Protein AF-A0A497GJD6-F1 (afdb_monomer_lite)

Structure (mmCIF, N/CA/C/O backbone):
data_AF-A0A497GJD6-F1
#
_entry.id   AF-A0A497GJD6-F1
#
loop_
_atom_site.group_PDB
_atom_site.id
_atom_site.type_symbol
_atom_site.label_atom_id
_atom_site.label_alt_id
_atom_site.label_comp_id
_atom_site.label_asym_id
_atom_site.label_entity_id
_atom_site.label_seq_id
_atom_site.pdbx_PDB_ins_code
_atom_site.Cartn_x
_atom_site.Cartn_y
_atom_site.Cartn_z
_atom_site.occupancy
_atom_site.B_iso_or_equiv
_atom_site.auth_seq_id
_atom_site.auth_comp_id
_atom_site.auth_asym_id
_atom_site.auth_atom_id
_atom_site.pdbx_PDB_model_num
ATOM 1 N N . MET A 1 1 ? 7.654 -11.327 -13.423 1.00 63.28 1 MET A N 1
ATOM 2 C CA . MET A 1 1 ? 6.534 -12.242 -13.104 1.00 63.28 1 MET A CA 1
ATOM 3 C C . MET A 1 1 ? 5.837 -11.671 -11.877 1.00 63.28 1 MET A C 1
ATOM 5 O O . MET A 1 1 ? 6.527 -11.436 -10.899 1.00 63.28 1 MET A O 1
ATOM 9 N N . GLY A 1 2 ? 4.550 -11.322 -11.948 1.00 74.44 2 GLY A N 1
ATOM 10 C CA . GLY A 1 2 ? 3.849 -10.660 -10.838 1.00 74.44 2 GLY A CA 1
ATOM 11 C C . GLY A 1 2 ? 2.984 -11.647 -10.061 1.00 74.44 2 GLY A C 1
ATOM 12 O O . GLY A 1 2 ? 2.176 -12.346 -10.671 1.00 74.44 2 GLY A O 1
ATOM 13 N N . VAL A 1 3 ? 3.140 -11.707 -8.739 1.00 86.81 3 VAL A N 1
ATOM 14 C CA . VAL A 1 3 ? 2.299 -12.544 -7.867 1.00 86.81 3 VAL A CA 1
ATOM 15 C C . VAL A 1 3 ? 1.197 -11.674 -7.277 1.00 86.81 3 VAL A C 1
ATOM 17 O O . VAL A 1 3 ? 1.469 -10.600 -6.748 1.00 86.81 3 VAL A O 1
ATOM 20 N N . ARG A 1 4 ? -0.055 -12.125 -7.370 1.00 91.50 4 ARG A N 1
ATOM 21 C CA . ARG A 1 4 ? -1.190 -11.475 -6.708 1.00 91.50 4 ARG A CA 1
ATOM 22 C C . ARG A 1 4 ? -1.448 -12.154 -5.374 1.00 91.50 4 ARG A C 1
ATOM 24 O O . ARG A 1 4 ? -1.637 -13.366 -5.337 1.00 91.50 4 ARG A O 1
ATOM 31 N N . VAL A 1 5 ? -1.475 -11.375 -4.303 1.00 91.81 5 VAL A N 1
ATOM 32 C CA . VAL A 1 5 ? -1.702 -11.871 -2.941 1.00 91.81 5 VAL A CA 1
ATOM 33 C C . VAL A 1 5 ? -2.827 -11.082 -2.300 1.00 91.81 5 VAL A C 1
ATOM 35 O O . VAL A 1 5 ? -2.871 -9.857 -2.400 1.00 91.81 5 VAL A O 1
ATOM 38 N N . SER A 1 6 ? -3.737 -11.791 -1.638 1.00 95.25 6 SER A N 1
ATOM 39 C CA . SER A 1 6 ? -4.742 -11.155 -0.792 1.00 95.25 6 SER A CA 1
ATOM 40 C C . SER A 1 6 ? -4.053 -10.574 0.438 1.00 95.25 6 SER A C 1
ATOM 42 O O . SER A 1 6 ? -3.322 -11.281 1.130 1.00 95.25 6 SER A O 1
ATOM 44 N N . VAL A 1 7 ? -4.298 -9.299 0.718 1.00 94.06 7 VAL A N 1
ATOM 45 C CA . VAL A 1 7 ? -3.718 -8.571 1.848 1.00 94.06 7 VAL A CA 1
ATOM 46 C C . VAL A 1 7 ? -4.809 -7.882 2.653 1.00 94.06 7 VAL A C 1
ATOM 48 O O . VAL A 1 7 ? -5.853 -7.499 2.126 1.00 94.06 7 VAL A O 1
ATOM 51 N N . VAL A 1 8 ? -4.542 -7.698 3.943 1.00 95.88 8 VAL A N 1
ATOM 52 C CA . VAL A 1 8 ? -5.346 -6.848 4.822 1.00 95.88 8 VAL A CA 1
ATOM 53 C C . VAL A 1 8 ? -4.494 -5.655 5.215 1.00 95.88 8 VAL A C 1
ATOM 55 O O . VAL A 1 8 ? -3.432 -5.827 5.812 1.00 95.88 8 VAL A O 1
ATOM 58 N N . ILE A 1 9 ? -4.962 -4.453 4.899 1.00 94.38 9 ILE A N 1
ATOM 59 C CA . ILE A 1 9 ? -4.294 -3.203 5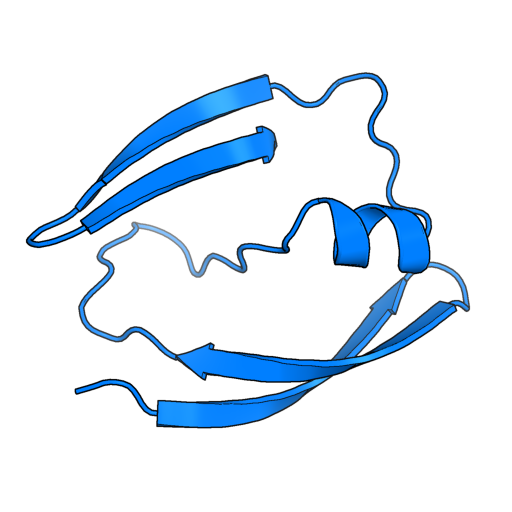.264 1.00 94.38 9 ILE A CA 1
ATOM 60 C C . ILE A 1 9 ? -5.073 -2.581 6.414 1.00 94.38 9 ILE A C 1
ATOM 62 O O . ILE A 1 9 ? -6.299 -2.506 6.356 1.00 94.38 9 ILE A O 1
ATOM 66 N N . ARG A 1 10 ? -4.374 -2.166 7.474 1.00 94.81 10 ARG A N 1
ATOM 67 C CA . ARG A 1 10 ? -4.979 -1.589 8.681 1.00 94.81 10 ARG A CA 1
ATOM 68 C C . ARG A 1 10 ? -4.360 -0.235 8.999 1.00 94.81 10 ARG A C 1
ATOM 70 O O . ARG A 1 10 ? -3.138 -0.115 9.018 1.00 94.81 10 ARG A O 1
ATOM 77 N N . TYR A 1 11 ? -5.195 0.753 9.304 1.00 93.62 11 TYR A N 1
ATOM 78 C CA . TYR A 1 11 ? -4.756 2.081 9.727 1.00 93.62 11 TYR A CA 1
ATOM 79 C C . TYR A 1 11 ? -5.757 2.702 10.704 1.00 93.62 11 TYR A C 1
ATOM 81 O O . TYR A 1 11 ? -6.935 2.805 10.390 1.00 93.62 11 TYR A O 1
ATOM 89 N N . ARG A 1 12 ? -5.294 3.102 11.899 1.00 91.38 12 ARG A N 1
ATOM 90 C CA . ARG A 1 12 ? -6.089 3.795 12.943 1.00 91.38 12 ARG A CA 1
ATOM 91 C C . ARG A 1 12 ? -7.514 3.239 13.165 1.00 91.38 12 ARG A C 1
ATOM 93 O O . ARG A 1 12 ? -8.453 3.997 13.365 1.00 91.38 12 ARG A O 1
ATOM 100 N N . GLY A 1 13 ? -7.669 1.914 13.155 1.00 93.88 13 GLY A N 1
ATOM 101 C CA . GLY A 1 13 ? -8.957 1.238 13.375 1.00 93.88 13 GLY A CA 1
ATOM 102 C C . GLY A 1 13 ? -9.746 0.908 12.103 1.00 93.88 13 GLY A C 1
ATOM 103 O O . GLY A 1 13 ? -10.624 0.054 12.157 1.00 93.88 13 GLY A O 1
ATOM 104 N N . ASN A 1 14 ? -9.382 1.484 10.956 1.00 95.00 14 ASN A N 1
ATOM 105 C CA . ASN A 1 14 ? -9.915 1.096 9.654 1.00 95.00 14 ASN A CA 1
ATOM 106 C C . ASN A 1 14 ? -9.146 -0.109 9.106 1.00 95.00 14 ASN A C 1
ATOM 108 O O . ASN A 1 14 ? -7.933 -0.240 9.314 1.00 95.00 14 ASN A O 1
ATOM 112 N N . SER A 1 15 ? -9.840 -0.983 8.380 1.00 95.94 15 SER A N 1
ATOM 113 C CA . SER A 1 15 ? -9.220 -2.113 7.694 1.00 95.94 15 SER A CA 1
ATOM 114 C C . SER A 1 15 ? -9.855 -2.361 6.338 1.00 95.94 15 SER A C 1
ATOM 116 O O . SER A 1 15 ? -11.079 -2.380 6.246 1.00 95.94 15 SER A O 1
ATOM 118 N N . VAL A 1 16 ? -9.032 -2.642 5.331 1.00 95.19 16 VAL A N 1
ATOM 119 C CA . VAL A 1 16 ? -9.492 -3.009 3.988 1.00 95.19 16 VAL A CA 1
ATOM 120 C C . VAL A 1 16 ? -8.813 -4.298 3.547 1.00 95.19 16 VAL A C 1
ATOM 122 O O . VAL A 1 16 ? -7.605 -4.471 3.726 1.00 95.19 16 VAL A O 1
ATOM 125 N N . ILE A 1 17 ? -9.598 -5.208 2.972 1.00 95.81 17 ILE A N 1
ATOM 126 C CA . ILE A 1 17 ? -9.105 -6.422 2.320 1.00 95.81 17 ILE A CA 1
ATOM 127 C C . ILE A 1 17 ? -9.012 -6.132 0.825 1.00 95.81 17 ILE A C 1
ATOM 129 O O . ILE A 1 17 ? -9.994 -5.725 0.209 1.00 95.81 17 ILE A O 1
ATOM 133 N N . THR A 1 18 ? -7.837 -6.327 0.236 1.00 94.25 18 THR A N 1
ATOM 134 C CA . THR A 1 18 ? -7.615 -6.089 -1.195 1.00 94.25 18 THR A CA 1
ATOM 135 C C . THR A 1 18 ? -6.548 -7.030 -1.749 1.00 94.25 18 THR A C 1
ATOM 137 O O . THR A 1 18 ? -5.968 -7.833 -1.020 1.00 94.25 18 THR A O 1
ATOM 140 N N . VAL A 1 19 ? -6.285 -6.953 -3.051 1.00 93.81 19 VAL A N 1
ATOM 141 C CA . VAL A 1 19 ? -5.243 -7.733 -3.724 1.00 93.81 19 VAL A CA 1
ATOM 142 C C . VAL A 1 19 ? -4.045 -6.835 -4.007 1.00 93.81 19 VAL A C 1
ATOM 144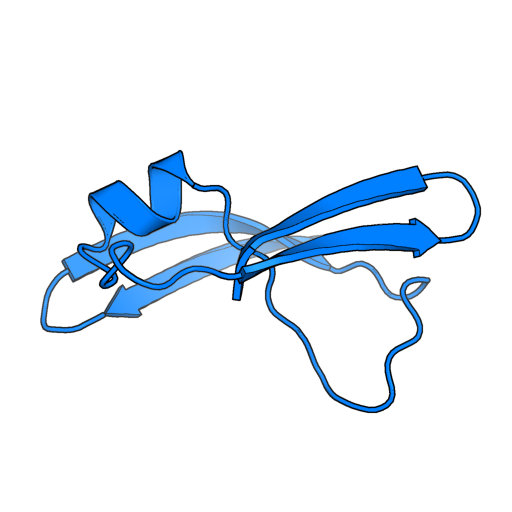 O O . VAL A 1 19 ? -4.159 -5.848 -4.731 1.00 93.81 19 VAL A O 1
ATOM 147 N N . ALA A 1 20 ? -2.884 -7.209 -3.477 1.00 91.50 20 ALA A N 1
ATOM 148 C CA . ALA A 1 20 ? -1.612 -6.584 -3.807 1.00 91.50 20 ALA A CA 1
ATOM 149 C C . ALA A 1 20 ? -0.937 -7.327 -4.965 1.00 91.50 20 ALA A C 1
ATOM 151 O O . ALA A 1 20 ? -0.973 -8.559 -5.040 1.00 91.50 20 ALA A O 1
ATOM 152 N N . LEU A 1 21 ? -0.291 -6.575 -5.856 1.00 89.12 21 LEU A N 1
ATOM 153 C CA . LEU A 1 21 ? 0.619 -7.119 -6.857 1.00 89.12 21 LEU A CA 1
ATOM 154 C C . LEU A 1 21 ? 2.046 -7.027 -6.314 1.00 89.12 21 LEU A C 1
ATOM 156 O O . LEU A 1 21 ? 2.606 -5.938 -6.229 1.00 89.12 21 LEU A O 1
ATOM 160 N N . VAL A 1 22 ? 2.641 -8.166 -5.974 1.00 84.38 22 VAL A N 1
ATOM 161 C CA . VAL A 1 22 ? 4.056 -8.236 -5.603 1.00 84.38 22 VAL A CA 1
ATOM 162 C C . VAL A 1 22 ? 4.873 -8.123 -6.880 1.00 84.38 22 VAL A C 1
ATOM 164 O O . VAL A 1 22 ? 4.859 -9.023 -7.728 1.00 84.38 22 VAL A O 1
ATOM 167 N N . ASN A 1 23 ? 5.547 -6.985 -7.027 1.00 78.19 23 ASN A N 1
ATOM 168 C CA . ASN A 1 23 ? 6.383 -6.688 -8.175 1.00 78.19 23 ASN A CA 1
ATOM 169 C C . ASN A 1 23 ? 7.860 -6.865 -7.809 1.00 78.19 23 ASN A C 1
ATOM 171 O O . ASN A 1 23 ? 8.473 -5.968 -7.246 1.00 78.19 23 ASN A O 1
ATOM 175 N N . SER A 1 24 ? 8.435 -8.019 -8.155 1.00 66.88 24 SER A N 1
ATOM 176 C CA . SER A 1 24 ? 9.865 -8.289 -7.950 1.00 66.88 24 SER A CA 1
ATOM 177 C C . SER A 1 24 ? 10.776 -7.623 -8.991 1.00 66.88 24 SER A C 1
ATOM 179 O O . SER A 1 24 ? 11.985 -7.787 -8.914 1.00 66.88 24 SER A O 1
ATOM 181 N N . GLY A 1 25 ? 10.212 -6.952 -10.004 1.00 71.06 25 GLY A N 1
ATOM 182 C CA . GLY A 1 25 ? 10.960 -6.189 -11.012 1.00 71.06 25 GLY A CA 1
ATOM 183 C C . GLY A 1 25 ? 10.978 -4.683 -10.739 1.00 71.06 25 GLY A C 1
ATOM 184 O O . GLY A 1 25 ? 11.399 -3.916 -11.599 1.00 71.06 25 GLY A O 1
ATOM 185 N N . TYR A 1 26 ? 10.458 -4.257 -9.585 1.00 73.25 26 TYR A N 1
ATOM 186 C CA . TYR A 1 26 ? 10.550 -2.886 -9.101 1.00 73.25 26 TYR A CA 1
ATOM 187 C C . TYR A 1 26 ? 11.749 -2.799 -8.157 1.00 73.25 26 TYR A C 1
ATOM 189 O O . TYR A 1 26 ? 11.707 -3.332 -7.049 1.00 73.25 26 TYR A O 1
ATOM 197 N N . GLU A 1 27 ? 12.830 -2.186 -8.628 1.00 71.25 27 GLU A N 1
ATOM 198 C CA . GLU A 1 27 ? 14.044 -1.983 -7.843 1.00 71.25 27 GLU A CA 1
ATOM 199 C C . GLU A 1 27 ? 13.919 -0.669 -7.066 1.00 71.25 27 GLU A C 1
ATOM 201 O O . GLU A 1 27 ? 13.782 0.402 -7.656 1.00 71.25 27 GLU A O 1
ATOM 206 N N . SER A 1 28 ? 13.938 -0.765 -5.740 1.00 76.12 28 SER A N 1
ATOM 207 C CA . SER A 1 28 ? 14.067 0.365 -4.821 1.00 76.12 28 SER A CA 1
ATOM 208 C C . SER A 1 28 ? 15.039 -0.028 -3.715 1.00 76.12 28 SER A C 1
ATOM 210 O O . SER A 1 28 ? 15.153 -1.209 -3.370 1.00 76.12 28 SER A O 1
ATOM 212 N N . ASP A 1 29 ? 15.729 0.963 -3.155 1.00 79.69 29 ASP A N 1
ATOM 213 C CA . ASP A 1 29 ? 16.667 0.777 -2.046 1.00 79.69 29 ASP A CA 1
ATOM 214 C C . ASP A 1 29 ? 15.955 0.308 -0.766 1.00 79.69 29 ASP A C 1
ATOM 216 O O . ASP A 1 29 ? 16.577 -0.267 0.130 1.00 79.69 29 ASP A O 1
ATOM 220 N N . ILE A 1 30 ? 14.639 0.539 -0.679 1.00 81.44 30 ILE A N 1
ATOM 221 C CA . ILE A 1 30 ? 13.790 0.117 0.433 1.00 81.44 30 ILE A CA 1
ATOM 222 C C . ILE A 1 30 ? 12.524 -0.595 -0.064 1.00 81.44 30 ILE A C 1
ATOM 224 O O . ILE A 1 30 ? 12.028 -0.316 -1.155 1.00 81.44 30 ILE A O 1
ATOM 228 N N . PRO A 1 31 ? 11.935 -1.496 0.741 1.00 78.50 31 PRO A N 1
ATOM 229 C CA . PRO A 1 31 ? 10.616 -2.035 0.442 1.00 78.50 31 PRO A CA 1
ATOM 230 C C . PRO A 1 31 ? 9.555 -0.927 0.431 1.00 78.50 31 PRO A C 1
ATOM 232 O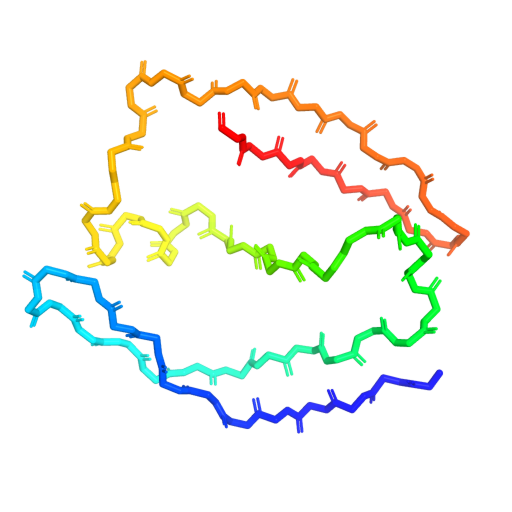 O . PRO A 1 31 ? 9.360 -0.232 1.428 1.00 78.50 31 PRO A O 1
ATOM 235 N N . GLU A 1 32 ? 8.827 -0.807 -0.676 1.00 83.19 32 GLU A N 1
ATOM 236 C CA . GLU A 1 32 ? 7.752 0.172 -0.847 1.00 83.19 32 GLU A CA 1
ATOM 237 C C . GLU A 1 32 ? 6.387 -0.512 -0.988 1.00 83.19 32 GLU A C 1
ATOM 239 O O . GLU A 1 32 ? 6.255 -1.577 -1.594 1.00 83.19 32 GLU A O 1
ATOM 244 N N . ILE A 1 33 ? 5.344 0.134 -0.456 1.00 84.06 33 ILE A N 1
ATOM 245 C CA . ILE A 1 33 ? 3.944 -0.242 -0.683 1.00 84.06 33 ILE A CA 1
ATOM 246 C C . ILE A 1 33 ? 3.237 0.954 -1.305 1.00 84.06 33 ILE A C 1
ATOM 248 O O . ILE A 1 33 ? 3.062 1.987 -0.663 1.00 84.06 33 ILE A O 1
ATOM 252 N N . HIS A 1 34 ? 2.801 0.808 -2.553 1.00 87.00 34 HIS A N 1
ATOM 253 C CA . HIS A 1 34 ? 2.036 1.843 -3.243 1.00 87.00 34 HIS A CA 1
ATOM 254 C C . HIS A 1 34 ? 0.544 1.577 -3.069 1.00 87.00 34 HIS A C 1
ATOM 256 O O . HIS A 1 34 ? 0.041 0.508 -3.419 1.00 87.00 34 HIS A O 1
ATOM 262 N N . LEU A 1 35 ? -0.169 2.563 -2.527 1.00 89.44 35 LEU A N 1
ATOM 263 C CA . LEU A 1 35 ? -1.609 2.493 -2.310 1.00 89.44 35 LEU A CA 1
ATOM 264 C C . LEU A 1 35 ? -2.327 3.370 -3.342 1.00 89.44 35 LEU A C 1
ATOM 266 O O . LEU A 1 35 ? -1.979 4.543 -3.490 1.00 89.44 35 LEU A O 1
ATOM 270 N N . PRO A 1 36 ? -3.365 2.861 -4.031 1.00 89.50 36 PRO A N 1
ATOM 271 C CA . PRO A 1 36 ? -4.250 3.717 -4.806 1.00 89.50 36 PRO A CA 1
ATOM 272 C C . PRO A 1 36 ? -4.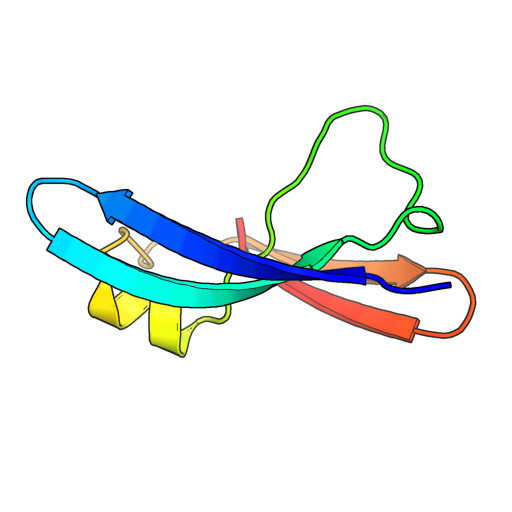858 4.811 -3.921 1.00 89.50 36 PRO A C 1
ATOM 274 O O . PRO A 1 36 ? -5.273 4.545 -2.794 1.00 89.50 36 PRO A O 1
ATOM 277 N N . LEU A 1 37 ? -4.993 6.027 -4.453 1.00 89.38 37 LEU A N 1
ATOM 278 C CA . LEU A 1 37 ? -5.588 7.163 -3.734 1.00 89.38 37 LEU A CA 1
ATOM 279 C C . LEU A 1 37 ? -6.991 6.860 -3.183 1.00 89.38 37 LEU A C 1
ATOM 281 O O . LEU A 1 37 ? -7.348 7.340 -2.112 1.00 89.38 37 LEU A O 1
ATOM 285 N N . SER A 1 38 ? -7.791 6.064 -3.896 1.00 90.81 38 SER A N 1
ATOM 286 C CA . SER A 1 38 ? -9.103 5.607 -3.419 1.00 90.81 38 SER A CA 1
ATOM 287 C C . SER A 1 38 ? -8.996 4.779 -2.137 1.00 90.81 38 SER A C 1
ATOM 289 O O . SER A 1 38 ? -9.718 5.047 -1.182 1.00 90.81 38 SER A O 1
ATOM 291 N N . LEU A 1 39 ? -8.051 3.840 -2.092 1.00 92.25 39 LEU A N 1
ATOM 292 C CA . LEU A 1 39 ? -7.792 2.991 -0.933 1.00 92.25 39 LEU A CA 1
ATOM 293 C C . LEU A 1 39 ? -7.226 3.803 0.239 1.00 92.25 39 LEU A C 1
ATOM 295 O O . LEU A 1 39 ? -7.594 3.584 1.390 1.00 92.25 39 LEU A O 1
ATOM 299 N N . ALA A 1 40 ? -6.364 4.781 -0.057 1.00 92.44 40 ALA A N 1
ATOM 300 C CA . ALA A 1 40 ? -5.824 5.681 0.953 1.00 92.44 40 ALA A CA 1
ATOM 301 C C . ALA A 1 40 ? -6.928 6.511 1.638 1.00 92.44 40 ALA A C 1
ATOM 303 O O . ALA A 1 40 ? -6.916 6.666 2.860 1.00 92.44 40 ALA A O 1
ATOM 304 N N . ARG A 1 41 ? -7.918 6.986 0.863 1.00 91.69 41 ARG A N 1
ATOM 305 C CA . ARG A 1 41 ? -9.111 7.674 1.390 1.00 91.69 41 ARG A CA 1
ATOM 306 C C . ARG A 1 41 ? -9.972 6.760 2.253 1.00 91.69 41 ARG A C 1
ATOM 308 O O . ARG A 1 41 ? -10.380 7.177 3.328 1.00 91.69 41 ARG A O 1
ATOM 315 N N .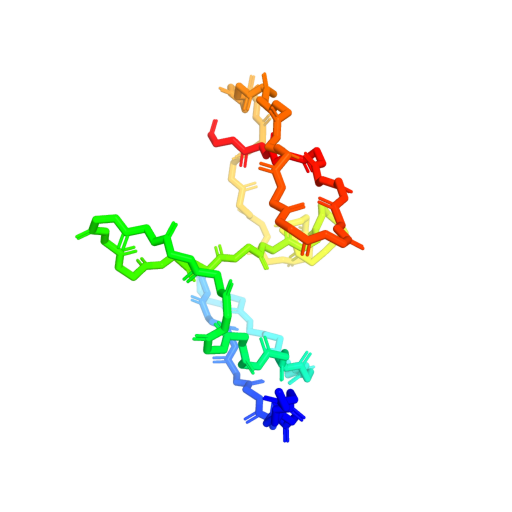 GLU A 1 42 ? -10.222 5.532 1.802 1.00 92.75 42 GLU A N 1
ATOM 316 C CA . GLU A 1 42 ? -11.016 4.544 2.547 1.00 92.75 42 GLU A CA 1
ATOM 317 C C . GLU A 1 42 ? -10.382 4.203 3.903 1.00 92.75 42 GLU A C 1
ATOM 319 O O . GLU A 1 42 ? -11.065 4.111 4.919 1.00 92.75 42 GLU A O 1
ATOM 324 N N . LEU A 1 43 ? -9.054 4.097 3.939 1.00 93.62 43 LEU A N 1
ATOM 325 C CA . LEU A 1 43 ? -8.298 3.871 5.169 1.00 93.62 43 LEU A CA 1
ATOM 326 C C . LEU A 1 43 ? -8.214 5.113 6.071 1.00 93.62 43 LEU A C 1
ATOM 328 O O . LEU A 1 43 ? -7.873 4.976 7.246 1.00 93.62 43 LEU A O 1
ATOM 332 N N . GLY A 1 44 ? -8.533 6.307 5.565 1.00 93.06 44 GLY A N 1
ATOM 333 C CA . GLY A 1 44 ? -8.424 7.564 6.307 1.00 93.06 44 GLY A CA 1
ATOM 334 C C . GLY A 1 44 ? -6.981 8.040 6.499 1.00 93.06 44 GLY A C 1
ATOM 335 O O . GLY A 1 44 ? -6.665 8.630 7.534 1.00 93.06 44 GLY A O 1
ATOM 336 N N . LEU A 1 45 ? -6.090 7.758 5.540 1.00 90.88 45 LEU A N 1
ATOM 337 C CA . LEU A 1 45 ? -4.741 8.330 5.542 1.00 90.88 45 LEU A CA 1
ATOM 338 C C . LEU A 1 45 ? -4.814 9.856 5.352 1.00 90.88 45 LEU A C 1
ATOM 340 O O . LEU A 1 45 ? -5.653 10.325 4.584 1.00 90.88 45 LEU A O 1
ATOM 344 N N . PRO A 1 46 ? -3.946 10.638 6.016 1.00 89.25 46 PRO A N 1
ATOM 345 C CA . PRO A 1 46 ? -3.866 12.078 5.795 1.00 89.25 46 PRO A CA 1
ATOM 346 C C . PRO A 1 46 ? -3.353 12.354 4.376 1.00 89.25 46 PRO A C 1
ATOM 348 O O . PRO A 1 46 ? -2.298 11.852 3.989 1.00 89.25 46 PRO A O 1
ATOM 351 N N . LEU A 1 47 ? -4.101 13.134 3.593 1.00 89.12 47 LEU A N 1
ATOM 352 C CA . LEU A 1 47 ? -3.795 13.396 2.178 1.00 89.12 47 LEU A CA 1
ATOM 353 C C . LEU A 1 47 ? -3.409 14.859 1.907 1.00 89.12 47 LEU A C 1
ATOM 355 O O . LEU A 1 47 ? -3.064 15.209 0.780 1.00 89.12 47 LEU A O 1
ATOM 359 N N . GLU A 1 48 ? -3.46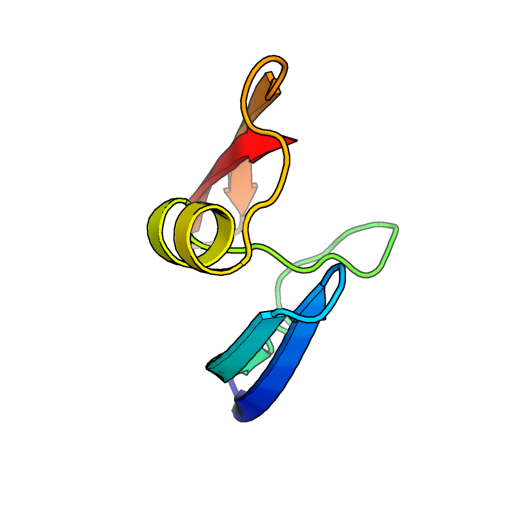0 15.727 2.919 1.00 84.62 48 GLU A N 1
ATOM 360 C CA . GLU A 1 48 ? -3.373 17.186 2.773 1.00 84.62 48 GLU A CA 1
ATOM 361 C C . GLU A 1 48 ? -1.976 17.685 2.375 1.00 84.62 48 GLU A C 1
ATOM 363 O O . GLU A 1 48 ? -1.814 18.847 2.003 1.00 84.62 48 GLU A O 1
ATOM 368 N N . ARG A 1 49 ? -0.950 16.832 2.475 1.00 79.50 49 ARG A N 1
ATOM 369 C CA . ARG A 1 49 ? 0.456 17.184 2.209 1.00 79.50 49 ARG A CA 1
ATOM 370 C C . ARG A 1 49 ? 1.172 16.202 1.291 1.00 79.50 49 ARG A C 1
ATOM 372 O O . ARG A 1 49 ? 2.401 16.182 1.280 1.00 79.50 49 ARG A O 1
ATOM 379 N N . LEU A 1 50 ? 0.410 15.426 0.524 1.00 83.50 50 LEU A N 1
ATOM 380 C CA . LEU A 1 50 ? 0.985 14.459 -0.395 1.00 83.50 50 LEU A CA 1
ATOM 381 C C . LEU A 1 50 ? 1.824 15.153 -1.473 1.00 83.50 50 LEU A C 1
ATOM 383 O O . LEU A 1 50 ? 1.337 16.022 -2.202 1.00 83.50 50 LEU A O 1
ATOM 387 N N . ARG A 1 51 ? 3.080 14.741 -1.603 1.00 79.38 51 ARG A N 1
ATOM 388 C CA . ARG A 1 51 ? 3.974 15.134 -2.690 1.00 79.38 51 ARG A CA 1
ATOM 389 C C . ARG A 1 51 ? 3.800 14.168 -3.843 1.00 79.38 51 ARG A C 1
ATOM 391 O O . ARG A 1 51 ? 3.921 12.963 -3.662 1.00 79.38 51 ARG A O 1
ATOM 398 N N . ALA A 1 52 ? 3.521 14.700 -5.027 1.00 79.44 52 ALA A N 1
ATOM 399 C CA . ALA A 1 52 ? 3.431 13.893 -6.230 1.00 79.44 52 ALA A CA 1
ATOM 400 C C . ALA A 1 52 ? 4.817 13.720 -6.854 1.00 79.44 52 ALA A C 1
ATOM 402 O O . ALA A 1 52 ? 5.499 14.704 -7.142 1.00 79.44 52 ALA A O 1
ATOM 403 N N . GLU A 1 53 ? 5.187 12.477 -7.128 1.00 79.25 53 GLU A N 1
ATOM 404 C CA . GLU A 1 53 ? 6.398 12.136 -7.860 1.00 79.25 53 GLU A CA 1
ATOM 405 C C . GLU A 1 53 ? 6.071 11.139 -8.969 1.00 79.25 53 GLU A C 1
ATOM 407 O O . GLU A 1 53 ? 5.162 10.309 -8.856 1.00 79.25 53 GLU A O 1
ATOM 412 N N . ARG A 1 54 ? 6.785 11.251 -10.089 1.00 73.12 54 ARG A N 1
ATOM 413 C CA . ARG A 1 54 ? 6.586 10.371 -11.236 1.00 73.12 54 ARG A CA 1
ATOM 414 C C . ARG A 1 54 ? 7.762 9.425 -11.356 1.00 73.12 54 ARG A C 1
ATOM 416 O O . ARG A 1 54 ? 8.854 9.839 -11.732 1.00 73.12 54 ARG A O 1
ATOM 423 N N . TYR A 1 55 ? 7.489 8.146 -11.145 1.00 71.44 55 TYR A N 1
ATOM 424 C CA . TYR A 1 55 ? 8.468 7.092 -11.343 1.00 71.44 55 TYR A CA 1
ATOM 425 C C . TYR A 1 55 ? 8.344 6.535 -12.748 1.00 71.44 55 TYR A C 1
ATOM 427 O O . TYR A 1 55 ? 7.248 6.257 -13.255 1.00 71.44 55 TYR A O 1
ATOM 435 N N . ARG A 1 56 ? 9.498 6.356 -13.382 1.00 64.94 56 ARG A N 1
ATOM 436 C CA . ARG A 1 56 ? 9.627 5.558 -14.591 1.00 64.94 56 ARG A CA 1
ATOM 437 C C . ARG A 1 56 ? 10.379 4.296 -14.209 1.00 64.94 56 ARG A C 1
ATOM 439 O O . ARG A 1 56 ? 11.553 4.366 -13.872 1.00 64.94 56 ARG A O 1
ATOM 446 N N . VAL A 1 57 ? 9.699 3.164 -14.300 1.00 67.12 57 VAL A N 1
ATOM 447 C CA . VAL A 1 57 ? 10.318 1.846 -14.176 1.00 67.12 57 VAL A CA 1
ATOM 448 C C . VAL A 1 57 ? 10.260 1.136 -15.520 1.00 67.12 57 VAL A C 1
ATOM 450 O O . VAL A 1 57 ? 9.534 1.545 -16.433 1.00 67.12 57 VAL A O 1
ATOM 453 N N . VAL A 1 58 ? 11.072 0.097 -15.688 1.00 60.97 58 VAL A N 1
ATOM 454 C CA . VAL A 1 58 ? 11.136 -0.639 -16.953 1.00 60.97 58 VAL A CA 1
ATOM 455 C C . VAL A 1 58 ? 9.743 -1.185 -17.291 1.00 60.97 58 VAL A C 1
ATOM 457 O O . VAL A 1 58 ? 9.157 -1.953 -16.534 1.00 60.97 58 VAL A O 1
ATOM 460 N N . GLY A 1 59 ? 9.188 -0.745 -18.424 1.00 59.81 59 GLY A N 1
ATOM 461 C CA . GLY A 1 59 ? 7.878 -1.180 -18.917 1.00 59.81 59 GLY A CA 1
ATOM 462 C C . GLY A 1 59 ? 6.648 -0.545 -18.252 1.00 59.81 59 GLY A C 1
ATOM 463 O O . GLY A 1 59 ? 5.536 -0.885 -18.653 1.00 59.81 59 GLY A O 1
ATOM 464 N N . PHE A 1 60 ? 6.792 0.372 -17.281 1.00 58.78 60 PHE A N 1
ATOM 465 C CA . PHE A 1 60 ? 5.642 0.996 -16.608 1.00 58.78 60 PHE A CA 1
ATOM 466 C C . PHE A 1 60 ? 5.937 2.402 -16.049 1.00 58.78 60 PHE A C 1
ATOM 468 O O . PHE A 1 60 ? 7.038 2.693 -15.586 1.00 58.78 60 PHE A O 1
ATOM 475 N N . GLY A 1 61 ? 4.944 3.297 -16.076 1.00 63.09 61 GLY A N 1
ATOM 476 C CA . GLY A 1 61 ? 5.033 4.636 -15.481 1.00 63.09 61 GLY A CA 1
ATOM 477 C C . GLY A 1 61 ? 3.982 4.820 -14.391 1.00 63.09 61 GLY A C 1
ATOM 478 O O . GLY A 1 61 ? 2.806 4.565 -14.639 1.00 63.09 61 GLY A O 1
ATOM 479 N N . LEU A 1 62 ? 4.394 5.286 -13.210 1.00 72.12 62 LEU A N 1
ATOM 480 C CA . LEU A 1 62 ? 3.520 5.482 -12.047 1.00 72.12 62 LEU A CA 1
ATOM 481 C C . LEU A 1 62 ? 3.577 6.925 -11.555 1.00 72.12 62 LEU A C 1
ATOM 483 O O . LEU A 1 62 ? 4.647 7.524 -11.471 1.00 72.12 62 LEU A O 1
ATOM 487 N N . HIS A 1 63 ? 2.411 7.462 -11.204 1.00 72.06 63 HIS A N 1
ATOM 488 C CA . HIS A 1 63 ? 2.295 8.668 -10.392 1.00 72.06 63 HIS A CA 1
ATOM 489 C C . HIS A 1 63 ? 2.100 8.223 -8.945 1.00 72.06 63 HIS A C 1
ATOM 491 O O . HIS A 1 63 ? 1.070 7.629 -8.623 1.00 72.06 63 HIS A O 1
ATOM 497 N N . CYS A 1 64 ? 3.100 8.473 -8.108 1.00 75.94 64 CYS A N 1
ATOM 498 C CA . CYS A 1 64 ? 3.065 8.158 -6.686 1.00 75.94 64 CYS A CA 1
ATOM 499 C C . CYS A 1 64 ? 2.857 9.436 -5.878 1.00 75.94 64 CYS A C 1
ATOM 501 O O . CYS A 1 64 ? 3.212 10.530 -6.318 1.00 75.94 64 CYS A O 1
ATOM 503 N N . TYR A 1 65 ? 2.255 9.281 -4.706 1.00 73.81 65 TYR A N 1
ATOM 504 C CA . TYR A 1 65 ? 1.950 10.361 -3.781 1.00 73.81 65 TYR A CA 1
ATOM 505 C C . TYR A 1 65 ? 2.510 9.972 -2.405 1.00 73.81 65 TYR A C 1
ATOM 507 O O . TYR A 1 65 ? 2.144 8.903 -1.914 1.00 73.81 65 TYR A O 1
ATOM 515 N N . PHE A 1 66 ? 3.377 10.801 -1.811 1.00 67.81 66 PHE A N 1
ATOM 516 C CA . PHE A 1 66 ? 4.051 10.548 -0.521 1.00 67.81 66 PHE A CA 1
ATOM 517 C C . PHE A 1 66 ? 3.724 11.583 0.545 1.00 67.81 66 PHE A C 1
ATOM 519 O O . PHE A 1 66 ? 3.699 12.783 0.196 1.00 67.81 66 PHE A O 1
#

pLDDT: mean 82.99, std 10.82, range [58.78, 95.94]

Radius of gyration: 12.96 Å; chains: 1; bounding box: 28×30×32 Å

Sequence (66 aa):
MGVRVSVVIRYRGNSVITVALVNSGYESDIPEIHLPLSLARELGLPLERLRAERYRVVGFGLHCYF

Secondary structure (DSSP, 8-state):
-EEEEEEEEEETTEEEEEEEEEETT---SS------HHHHHHHT---TTPPEEEEEETTEEEEEE-

Foldseek 3Di:
DWDWDWDWDADPHFIDIDIDTDDPQDDDPDDDDADDPVVCVSRVPDQPDWDWDWDDGVPDIDTGTD